Protein AF-A0A2D2GZM9-F1 (afdb_monomer_lite)

Foldseek 3Di:
DDDDDDPPPPDPPLLVVLLVQLVVLQVQLVVLQVVLPDPPDDPVRSVVSNVSSVVSNVSSVVSVVVSVVCVVDPDD

pLDDT: mean 82.39, std 18.2, range [44.66, 98.44]

Structure (mmCIF, N/CA/C/O backbone):
data_AF-A0A2D2GZM9-F1
#
_entry.id   AF-A0A2D2GZM9-F1
#
loop_
_atom_site.group_PDB
_atom_site.id
_atom_site.type_symbol
_atom_site.label_atom_id
_atom_site.label_alt_id
_atom_site.label_comp_id
_atom_site.label_asym_id
_atom_site.label_entity_id
_atom_site.label_seq_id
_atom_site.pdbx_PDB_ins_code
_atom_site.Cartn_x
_atom_site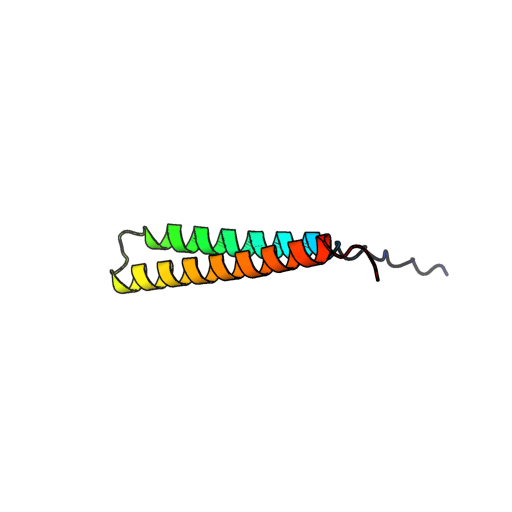.Cartn_y
_atom_site.Cartn_z
_atom_site.occupancy
_atom_site.B_iso_or_equiv
_atom_site.auth_seq_id
_atom_site.auth_comp_id
_atom_site.auth_asym_id
_atom_site.auth_atom_id
_atom_site.pdbx_PDB_model_num
ATOM 1 N N . MET A 1 1 ? 30.139 -36.700 -20.844 1.00 45.84 1 MET A N 1
ATOM 2 C CA . MET A 1 1 ? 29.356 -36.257 -19.670 1.00 45.84 1 MET A CA 1
ATOM 3 C C . MET A 1 1 ? 28.733 -34.911 -20.019 1.00 45.84 1 MET A C 1
ATOM 5 O O . MET A 1 1 ? 29.502 -33.974 -20.190 1.00 45.84 1 MET A O 1
ATOM 9 N N . PRO A 1 2 ? 27.411 -34.803 -20.242 1.00 50.53 2 PRO A N 1
ATOM 10 C CA . PRO A 1 2 ? 26.780 -33.529 -20.561 1.00 50.53 2 PRO A CA 1
ATOM 11 C C . PRO A 1 2 ? 26.386 -32.827 -19.257 1.00 50.53 2 PRO A C 1
ATOM 13 O O . PRO A 1 2 ? 25.573 -33.342 -18.496 1.00 50.53 2 PRO A O 1
ATOM 16 N N . THR A 1 3 ? 26.962 -31.662 -18.977 1.00 53.56 3 THR A N 1
ATOM 17 C CA . THR A 1 3 ? 26.449 -30.769 -17.933 1.00 53.56 3 THR A CA 1
ATOM 18 C C . THR A 1 3 ? 25.510 -29.766 -18.584 1.00 53.56 3 THR A C 1
ATOM 20 O O . THR A 1 3 ? 25.912 -28.947 -19.407 1.00 53.56 3 THR A O 1
ATOM 23 N N . THR A 1 4 ? 24.243 -29.923 -18.231 1.00 58.38 4 THR A N 1
ATOM 24 C CA . THR A 1 4 ? 23.057 -29.124 -18.530 1.00 58.38 4 THR A CA 1
ATOM 25 C C . THR A 1 4 ? 23.354 -27.626 -18.703 1.00 58.38 4 THR A C 1
ATOM 27 O O . THR A 1 4 ? 23.948 -27.033 -17.799 1.00 58.38 4 THR A O 1
ATOM 30 N N . PRO A 1 5 ? 22.911 -26.969 -19.792 1.00 51.59 5 PRO A N 1
ATOM 31 C CA . PRO A 1 5 ? 22.905 -25.516 -19.836 1.00 51.59 5 PRO A CA 1
ATOM 32 C C . PRO A 1 5 ? 21.919 -25.025 -18.772 1.00 51.59 5 PRO A C 1
ATOM 34 O O . PRO A 1 5 ? 20.727 -25.334 -18.813 1.00 51.59 5 PRO A O 1
ATOM 37 N N . HIS A 1 6 ? 22.427 -24.302 -17.776 1.00 57.47 6 HIS A N 1
ATOM 38 C CA . HIS A 1 6 ? 21.586 -23.606 -16.815 1.00 57.47 6 HIS A CA 1
ATOM 39 C C . HIS A 1 6 ? 20.760 -22.597 -17.615 1.00 57.47 6 HIS A C 1
ATOM 41 O O . HIS A 1 6 ? 21.320 -21.693 -18.235 1.00 57.47 6 HIS A O 1
ATOM 47 N N . HIS A 1 7 ? 19.445 -22.809 -17.676 1.00 55.25 7 HIS A N 1
ATOM 48 C CA . HIS A 1 7 ? 18.510 -21.889 -18.302 1.00 55.25 7 HIS A CA 1
ATOM 49 C C . HIS A 1 7 ? 18.700 -20.510 -17.668 1.00 55.25 7 HIS A C 1
ATOM 51 O O . HIS A 1 7 ? 18.232 -20.259 -16.558 1.00 55.25 7 HIS A O 1
ATOM 57 N N . GLY A 1 8 ? 19.411 -19.628 -18.372 1.00 50.56 8 GLY A N 1
ATOM 58 C CA . GLY A 1 8 ? 19.430 -18.206 -18.085 1.00 50.56 8 GLY A CA 1
ATOM 59 C C . GLY A 1 8 ? 18.004 -17.713 -18.239 1.00 50.56 8 GLY A C 1
ATOM 60 O O . GLY A 1 8 ? 17.546 -17.458 -19.350 1.00 50.56 8 GLY A O 1
ATOM 61 N N . ARG A 1 9 ? 17.264 -17.672 -17.129 1.00 56.53 9 ARG A N 1
ATOM 62 C CA . ARG A 1 9 ? 15.973 -17.001 -17.085 1.00 56.53 9 ARG A CA 1
ATOM 63 C C . ARG A 1 9 ? 16.270 -15.556 -17.487 1.00 56.53 9 ARG A C 1
ATOM 65 O O . ARG A 1 9 ? 17.085 -14.939 -16.802 1.00 56.53 9 ARG A O 1
ATOM 72 N N . PRO A 1 10 ? 15.703 -15.037 -18.588 1.00 55.62 10 PRO A N 1
ATOM 73 C CA . PRO A 1 10 ? 15.884 -13.635 -18.909 1.00 55.62 10 PRO A CA 1
ATOM 74 C C . PRO A 1 10 ? 15.388 -12.841 -17.702 1.00 55.62 10 PRO A C 1
ATOM 76 O O . PRO A 1 10 ? 14.268 -13.074 -17.230 1.00 55.62 10 PRO A O 1
ATOM 79 N N . ASP A 1 11 ? 16.256 -11.986 -17.160 1.00 58.84 11 ASP A N 1
ATOM 80 C CA . ASP A 1 11 ? 15.853 -11.022 -16.145 1.00 58.84 11 ASP A CA 1
ATOM 81 C C . ASP A 1 11 ? 14.664 -10.256 -16.742 1.00 58.84 11 ASP A C 1
ATOM 83 O O . ASP A 1 11 ? 14.740 -9.830 -17.905 1.00 58.84 11 ASP A O 1
ATOM 87 N N . PRO A 1 12 ? 13.509 -10.201 -16.057 1.00 55.69 12 PRO A N 1
ATOM 88 C CA . PRO A 1 12 ? 12.362 -9.502 -16.603 1.00 55.69 12 PRO A CA 1
ATOM 89 C C . PRO A 1 12 ? 12.794 -8.068 -16.927 1.00 55.69 12 PRO A C 1
ATOM 91 O O . PRO A 1 12 ? 13.521 -7.468 -16.135 1.00 55.69 12 PRO A O 1
ATOM 94 N N . PRO A 1 13 ? 12.373 -7.501 -18.071 1.00 61.75 13 PRO A N 1
ATOM 95 C CA . PRO A 1 13 ? 12.835 -6.180 -18.473 1.00 61.75 13 PRO A CA 1
ATOM 96 C C . PRO A 1 13 ? 12.583 -5.185 -17.337 1.00 61.75 13 PRO A C 1
ATOM 98 O O . PRO A 1 13 ? 11.568 -5.289 -16.642 1.00 61.75 13 PRO A O 1
ATOM 101 N N . ALA A 1 14 ? 13.496 -4.229 -17.137 1.00 62.41 14 ALA A N 1
ATOM 102 C CA . ALA A 1 14 ? 13.472 -3.295 -16.005 1.00 62.41 14 ALA A CA 1
ATOM 103 C C . ALA A 1 14 ? 12.086 -2.647 -15.789 1.00 62.41 14 ALA A C 1
ATOM 105 O O . ALA A 1 14 ? 11.637 -2.479 -14.655 1.00 62.41 14 ALA A O 1
ATOM 106 N N . ILE A 1 15 ? 11.344 -2.408 -16.876 1.00 62.88 15 ILE A N 1
ATOM 107 C CA . ILE A 1 15 ? 9.954 -1.927 -16.882 1.00 62.88 15 ILE A CA 1
ATOM 108 C C . ILE A 1 15 ? 8.993 -2.882 -16.144 1.00 62.88 15 ILE A C 1
ATOM 110 O O . ILE A 1 15 ? 8.167 -2.434 -15.349 1.00 62.88 15 ILE A O 1
ATOM 114 N N . THR A 1 16 ? 9.092 -4.198 -16.351 1.00 71.38 16 THR A N 1
ATOM 115 C CA . THR A 1 16 ? 8.272 -5.206 -15.656 1.00 71.38 16 THR A CA 1
ATOM 116 C C . THR A 1 16 ? 8.579 -5.245 -14.159 1.00 71.38 16 THR A C 1
ATOM 118 O O . THR A 1 16 ? 7.651 -5.326 -13.353 1.00 71.38 16 THR A O 1
ATOM 121 N N . SER A 1 17 ? 9.853 -5.122 -13.773 1.00 80.81 17 SER A N 1
ATOM 122 C CA . SER A 1 17 ? 10.274 -5.057 -12.363 1.00 80.81 17 SER A CA 1
ATOM 123 C C . SER A 1 17 ? 9.797 -3.769 -11.674 1.00 80.81 17 SER A C 1
ATOM 125 O O . SER A 1 17 ? 9.291 -3.777 -10.546 1.00 80.81 17 SER A O 1
ATOM 127 N N . CYS A 1 18 ? 9.862 -2.655 -12.396 1.00 85.75 18 CYS A N 1
ATOM 128 C CA . CYS A 1 18 ? 9.433 -1.346 -11.936 1.00 85.75 18 CYS A CA 1
ATOM 129 C C . CYS A 1 18 ? 7.899 -1.256 -11.762 1.00 85.75 18 CYS A C 1
ATOM 131 O O . CYS A 1 18 ? 7.419 -0.819 -10.712 1.00 85.75 18 CYS A O 1
ATOM 133 N N . LEU A 1 19 ? 7.111 -1.775 -12.714 1.00 88.56 19 LEU A N 1
ATOM 134 C CA . LEU A 1 19 ? 5.649 -1.866 -12.587 1.00 88.56 19 LEU A CA 1
ATOM 135 C C . LEU A 1 19 ? 5.222 -2.811 -11.457 1.00 88.56 19 LEU A C 1
ATOM 137 O O . LEU A 1 19 ? 4.272 -2.511 -10.730 1.00 88.56 19 LEU A O 1
ATOM 141 N N . ALA A 1 20 ? 5.916 -3.939 -11.281 1.00 90.12 20 ALA A N 1
ATOM 142 C CA . ALA A 1 20 ? 5.665 -4.852 -10.167 1.00 90.12 20 ALA A CA 1
ATOM 143 C C . ALA A 1 20 ? 5.929 -4.170 -8.814 1.00 90.12 20 ALA A C 1
ATOM 145 O O . ALA A 1 20 ? 5.121 -4.287 -7.890 1.00 90.12 20 ALA A O 1
ATOM 146 N N . SER A 1 21 ? 7.013 -3.395 -8.722 1.00 91.38 21 SER A N 1
ATOM 147 C CA . SER A 1 21 ? 7.354 -2.617 -7.529 1.00 91.38 21 SER A CA 1
ATOM 148 C C . SER A 1 21 ? 6.306 -1.546 -7.233 1.00 91.38 21 SER A C 1
ATOM 150 O O . SER A 1 21 ? 5.829 -1.462 -6.100 1.00 91.38 21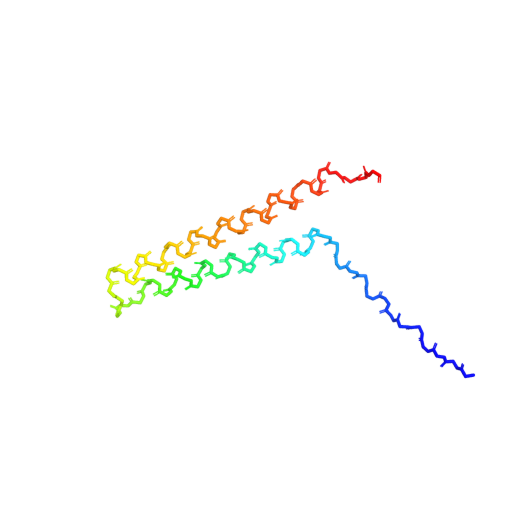 SER A O 1
ATOM 152 N N . ALA A 1 22 ? 5.874 -0.785 -8.243 1.00 93.00 22 ALA A N 1
ATOM 153 C CA . ALA A 1 22 ? 4.808 0.204 -8.098 1.00 93.00 22 ALA A CA 1
ATOM 154 C C . ALA A 1 22 ? 3.499 -0.424 -7.591 1.00 93.00 22 ALA A C 1
ATOM 156 O O . ALA A 1 22 ? 2.914 0.063 -6.624 1.00 93.00 22 ALA A O 1
ATOM 157 N N . ARG A 1 23 ? 3.075 -1.551 -8.179 1.00 94.38 23 ARG A N 1
ATOM 158 C CA . ARG A 1 23 ? 1.863 -2.271 -7.749 1.00 94.38 23 ARG A CA 1
ATOM 159 C C . ARG A 1 23 ? 1.952 -2.771 -6.313 1.00 94.38 23 ARG A C 1
ATOM 161 O O . ARG A 1 23 ? 0.963 -2.699 -5.589 1.00 94.38 23 ARG A O 1
ATOM 168 N N . ARG A 1 24 ? 3.123 -3.248 -5.882 1.00 96.56 24 ARG A N 1
ATOM 169 C CA . ARG A 1 24 ? 3.334 -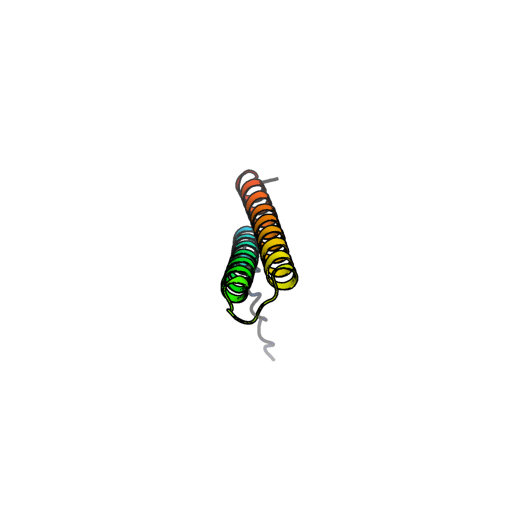3.678 -4.494 1.00 96.56 24 ARG A CA 1
ATOM 170 C C . ARG A 1 24 ? 3.107 -2.526 -3.515 1.00 96.56 24 ARG A C 1
ATOM 172 O O . ARG A 1 24 ? 2.423 -2.708 -2.515 1.00 96.56 24 ARG A O 1
ATOM 179 N N . TRP A 1 25 ? 3.637 -1.343 -3.821 1.00 96.56 25 TRP A N 1
ATOM 180 C CA . TRP A 1 25 ? 3.448 -0.154 -2.987 1.00 96.56 25 TRP A CA 1
ATOM 181 C C . TRP A 1 25 ? 2.001 0.353 -2.990 1.00 96.56 25 TRP A C 1
ATOM 183 O O . TRP A 1 25 ? 1.496 0.743 -1.941 1.00 96.56 25 TRP A O 1
ATOM 193 N N . GLN A 1 26 ? 1.298 0.267 -4.122 1.00 97.44 26 GLN A N 1
ATOM 194 C CA . GLN A 1 26 ? -0.138 0.573 -4.185 1.00 97.44 26 GLN A CA 1
ATOM 195 C C . GLN A 1 26 ? -0.975 -0.386 -3.326 1.00 97.44 26 GLN A C 1
ATOM 197 O O . GLN A 1 26 ? -1.894 0.051 -2.633 1.00 97.44 26 GLN A O 1
ATOM 202 N N . ALA A 1 27 ? -0.650 -1.683 -3.339 1.00 97.56 27 ALA A N 1
ATOM 203 C CA . ALA A 1 27 ? -1.319 -2.674 -2.498 1.00 97.56 27 ALA A CA 1
ATOM 204 C C . ALA A 1 27 ? -1.094 -2.395 -1.001 1.00 97.56 27 ALA A C 1
ATOM 206 O O . ALA A 1 27 ? -2.045 -2.432 -0.224 1.00 97.56 27 ALA A O 1
ATOM 207 N N . GLU A 1 28 ? 0.132 -2.035 -0.612 1.00 97.62 28 GLU A N 1
ATOM 208 C CA . GLU A 1 28 ? 0.457 -1.628 0.762 1.00 97.62 28 GLU A CA 1
ATOM 209 C C . GLU A 1 28 ? -0.348 -0.390 1.186 1.00 97.62 28 GLU A C 1
ATOM 211 O O . GLU A 1 28 ? -0.964 -0.363 2.252 1.00 97.62 28 GLU A O 1
ATOM 216 N N . ALA A 1 29 ? -0.416 0.630 0.327 1.00 97.81 29 ALA A N 1
ATOM 217 C CA . ALA A 1 29 ? -1.191 1.833 0.603 1.00 97.81 29 ALA A CA 1
ATOM 218 C C . ALA A 1 29 ? -2.692 1.535 0.770 1.00 97.81 29 ALA A C 1
ATOM 220 O O . ALA A 1 29 ? -3.351 2.126 1.630 1.00 97.81 29 ALA A O 1
ATOM 221 N N . ALA A 1 30 ? -3.242 0.614 -0.028 1.00 98.12 30 ALA A N 1
ATOM 222 C CA . ALA A 1 30 ? -4.621 0.152 0.109 1.00 98.12 30 ALA A CA 1
ATOM 223 C C . ALA A 1 30 ? -4.847 -0.586 1.439 1.00 98.12 30 ALA A C 1
ATOM 225 O O . ALA A 1 30 ? -5.787 -0.251 2.158 1.00 98.12 30 ALA A O 1
ATOM 226 N N . ALA A 1 31 ? -3.951 -1.503 1.814 1.00 98.06 31 ALA A N 1
ATOM 227 C CA . ALA A 1 31 ? -4.029 -2.232 3.080 1.00 98.06 31 ALA A CA 1
ATOM 228 C C . ALA A 1 31 ? -3.961 -1.291 4.297 1.00 98.06 31 ALA A C 1
ATOM 230 O O . ALA A 1 31 ? -4.716 -1.440 5.259 1.00 98.06 31 ALA A O 1
ATOM 231 N N . LEU A 1 32 ? -3.107 -0.264 4.246 1.00 97.94 32 LEU A N 1
ATOM 232 C CA . LEU A 1 32 ? -3.011 0.749 5.301 1.00 97.94 32 LEU A CA 1
ATOM 233 C C . LEU A 1 32 ? -4.292 1.585 5.425 1.00 97.94 32 LEU A C 1
ATOM 235 O O . LEU A 1 32 ? -4.730 1.880 6.540 1.00 97.94 32 LEU A O 1
ATOM 239 N N . ARG A 1 33 ? -4.921 1.944 4.298 1.00 97.88 33 ARG A N 1
ATOM 240 C CA . ARG A 1 33 ? -6.220 2.638 4.284 1.00 97.88 33 ARG A CA 1
ATOM 241 C C . ARG A 1 33 ? -7.336 1.769 4.835 1.00 97.88 33 ARG A C 1
ATOM 243 O O . ARG A 1 33 ? -8.145 2.271 5.607 1.00 97.88 33 ARG A O 1
ATOM 250 N N . GLU A 1 34 ? -7.371 0.495 4.460 1.00 98.06 34 GLU A N 1
ATOM 251 C CA . GLU A 1 34 ? -8.339 -0.469 4.981 1.00 98.06 34 GLU A CA 1
ATOM 252 C C . GLU A 1 34 ? -8.188 -0.608 6.499 1.00 98.06 34 GLU A C 1
ATOM 254 O O . GLU A 1 34 ? -9.157 -0.425 7.237 1.00 98.06 34 GLU A O 1
ATOM 259 N N . HIS A 1 35 ? -6.958 -0.802 6.988 1.00 96.94 35 HIS A N 1
ATOM 260 C CA . HIS A 1 35 ? -6.683 -0.868 8.422 1.00 96.94 35 HIS A CA 1
ATOM 261 C C . HIS A 1 35 ? -7.133 0.417 9.127 1.00 96.94 35 HIS A C 1
ATOM 263 O O . HIS A 1 35 ? -7.744 0.353 10.192 1.00 96.94 35 HIS A O 1
ATOM 269 N N . ALA A 1 36 ? -6.903 1.592 8.535 1.00 96.50 36 ALA A N 1
ATOM 270 C CA . ALA A 1 36 ? -7.314 2.869 9.115 1.00 96.50 36 ALA A CA 1
ATOM 271 C C . ALA A 1 36 ? -8.837 2.979 9.360 1.00 96.50 36 ALA A C 1
ATOM 273 O O . ALA A 1 36 ? -9.251 3.753 10.231 1.00 96.50 36 ALA A O 1
ATOM 274 N N . GLN A 1 37 ? -9.661 2.188 8.661 1.00 96.19 37 GLN A N 1
ATOM 275 C CA . GLN A 1 37 ? -11.111 2.113 8.884 1.00 96.19 37 GLN A CA 1
ATOM 276 C C . GLN A 1 37 ? -11.510 1.264 10.098 1.00 96.19 37 GLN A C 1
ATOM 278 O O . GLN A 1 37 ? -12.674 1.277 10.495 1.00 96.19 37 GLN A O 1
ATOM 283 N N . ALA A 1 38 ? -10.572 0.556 10.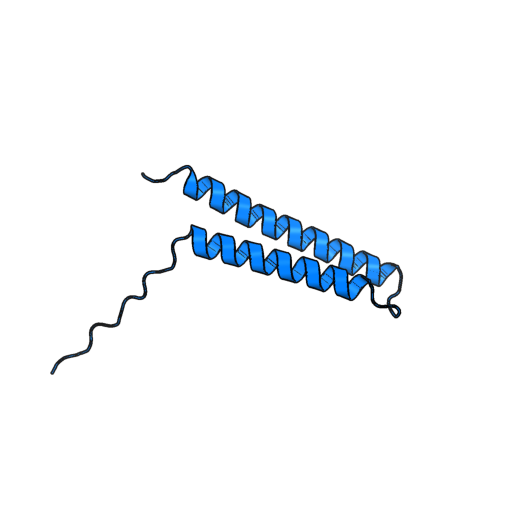733 1.00 95.44 38 ALA A N 1
ATOM 284 C CA . ALA A 1 38 ? -10.870 -0.239 11.915 1.00 95.44 38 ALA A CA 1
ATOM 285 C C . ALA A 1 38 ? -11.439 0.637 13.049 1.00 95.44 38 ALA A C 1
ATOM 287 O O . ALA A 1 38 ? -10.892 1.683 13.420 1.00 95.44 38 ALA A O 1
ATOM 288 N N . THR A 1 39 ? -12.542 0.173 13.636 1.00 89.38 39 THR A N 1
ATOM 289 C CA . THR A 1 39 ? -13.327 0.890 14.654 1.00 89.38 39 THR A CA 1
ATOM 290 C C . THR A 1 39 ? -12.589 1.053 15.980 1.00 89.38 39 THR A C 1
ATOM 292 O O . THR A 1 39 ? -12.870 1.977 16.732 1.00 89.38 39 THR A O 1
ATOM 295 N N . ARG A 1 40 ? -11.624 0.171 16.261 1.00 94.81 40 ARG A N 1
ATOM 296 C CA . ARG A 1 40 ? -10.856 0.134 17.516 1.00 94.81 40 ARG A CA 1
ATOM 297 C C . ARG A 1 40 ? -9.657 1.087 17.567 1.00 94.81 40 ARG A C 1
ATOM 299 O O . ARG A 1 40 ? -8.932 1.083 18.556 1.00 94.81 40 ARG A O 1
ATOM 306 N N . LEU A 1 41 ? -9.393 1.838 16.498 1.00 95.62 41 LEU A N 1
ATOM 307 C CA . LEU A 1 41 ? -8.225 2.713 16.426 1.00 95.62 41 LEU A CA 1
ATOM 308 C C . LEU A 1 41 ? -8.486 4.061 17.085 1.00 95.62 41 LEU A C 1
ATOM 310 O O . LEU A 1 41 ? -9.501 4.709 16.827 1.00 95.62 41 LEU A O 1
ATOM 314 N N . SER A 1 42 ? -7.503 4.537 17.845 1.00 97.62 42 SER A N 1
ATOM 315 C CA . SER A 1 42 ? -7.480 5.930 18.272 1.00 97.62 42 SER A CA 1
ATOM 316 C C . SER A 1 42 ? -7.269 6.869 17.071 1.00 97.62 42 SER A C 1
ATOM 318 O O . SER A 1 42 ? -6.692 6.462 16.052 1.00 97.62 42 SER A O 1
ATOM 320 N N . PRO A 1 43 ? -7.661 8.152 17.179 1.00 96.81 43 PRO A N 1
ATOM 321 C CA . PRO A 1 43 ? -7.420 9.138 16.125 1.00 96.81 43 PRO A CA 1
ATOM 322 C C . PRO A 1 43 ? -5.945 9.223 15.706 1.00 96.81 43 PRO A C 1
ATOM 324 O O . PRO A 1 43 ? -5.639 9.303 14.518 1.00 96.81 43 PRO A O 1
ATOM 327 N N . THR A 1 44 ? -5.020 9.128 16.665 1.00 97.88 44 THR A N 1
ATOM 328 C CA . THR A 1 44 ? -3.572 9.162 16.408 1.00 97.88 44 THR A CA 1
ATOM 329 C C . THR A 1 44 ? -3.096 7.938 15.627 1.00 97.88 44 THR A C 1
ATOM 331 O O . THR A 1 44 ? -2.314 8.081 14.685 1.00 97.88 44 THR A O 1
ATOM 334 N N . GLN A 1 45 ? -3.582 6.742 15.974 1.00 97.75 45 GLN A N 1
ATOM 335 C CA . GLN A 1 45 ? -3.252 5.510 15.250 1.00 97.75 45 GLN A 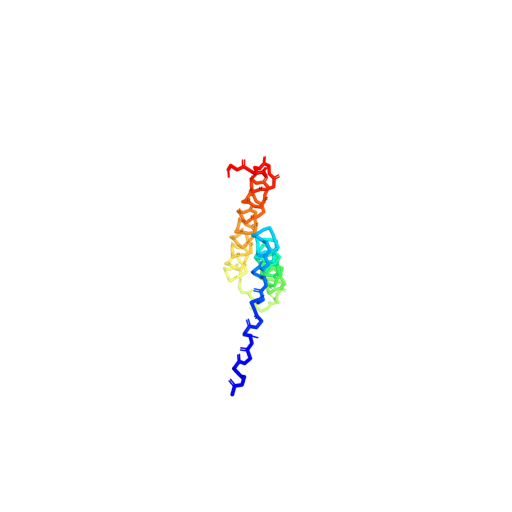CA 1
ATOM 336 C C . GLN A 1 45 ? -3.781 5.561 13.815 1.00 97.75 45 GLN A C 1
ATOM 338 O O . GLN A 1 45 ? -3.031 5.298 12.875 1.00 97.75 45 GLN A O 1
ATOM 343 N N . ARG A 1 46 ? -5.037 5.996 13.637 1.00 98.00 46 ARG A N 1
ATOM 344 C CA . ARG A 1 46 ? -5.637 6.203 12.314 1.00 98.00 46 ARG A CA 1
ATOM 345 C C . ARG A 1 46 ? -4.821 7.192 11.481 1.00 98.00 46 ARG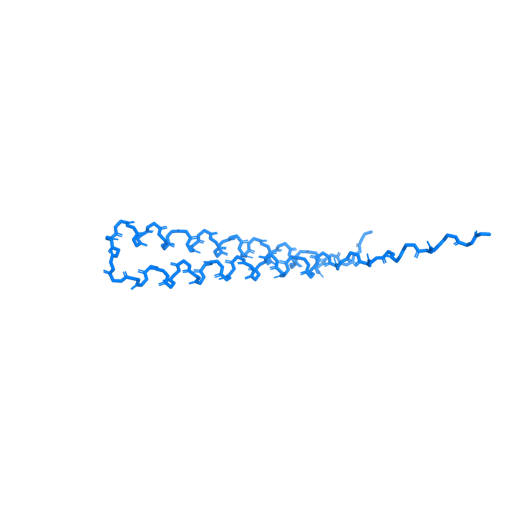 A C 1
ATOM 347 O O . ARG A 1 46 ? -4.478 6.894 10.342 1.00 98.00 46 ARG A O 1
ATOM 354 N N . ALA A 1 47 ? -4.443 8.334 12.056 1.00 97.62 47 ALA A N 1
ATOM 355 C CA . ALA A 1 47 ? -3.623 9.328 11.369 1.00 97.62 47 ALA A CA 1
ATOM 356 C C . ALA A 1 47 ? -2.241 8.778 10.972 1.00 97.62 47 ALA A C 1
ATOM 358 O O . ALA A 1 47 ? -1.735 9.107 9.901 1.00 97.62 47 ALA A O 1
ATOM 359 N N . SER A 1 48 ? -1.633 7.927 11.803 1.00 98.25 48 SER A N 1
ATOM 360 C CA . SER A 1 48 ? -0.354 7.288 11.480 1.00 98.25 48 SER A CA 1
ATOM 361 C C . SER A 1 48 ? -0.465 6.323 10.299 1.00 98.25 48 SER A C 1
ATOM 363 O O . SER A 1 48 ? 0.375 6.371 9.403 1.00 98.25 48 SER A O 1
ATOM 365 N N . LEU A 1 49 ? -1.521 5.505 10.251 1.00 98.06 49 LEU A N 1
ATOM 366 C CA . LEU A 1 49 ? -1.786 4.602 9.125 1.00 98.06 49 LEU A CA 1
ATOM 367 C C . LEU A 1 49 ? -2.023 5.374 7.824 1.00 98.06 49 LEU A C 1
ATOM 369 O O . LEU A 1 49 ? -1.448 5.034 6.795 1.00 98.06 49 LEU A O 1
ATOM 373 N N . LEU A 1 50 ? -2.800 6.460 7.877 1.00 98.19 50 LEU A N 1
ATOM 374 C CA . LEU A 1 50 ? -3.051 7.305 6.707 1.00 98.19 50 LEU A CA 1
ATOM 375 C C . LEU A 1 50 ? -1.777 7.995 6.202 1.00 98.19 50 LEU A C 1
ATOM 377 O O . LEU A 1 50 ? -1.559 8.056 4.995 1.00 98.19 50 LEU A O 1
ATOM 381 N N . ARG A 1 51 ? -0.896 8.461 7.099 1.00 98.44 51 ARG A N 1
ATOM 382 C CA . ARG A 1 51 ? 0.429 8.968 6.699 1.00 98.44 51 ARG A CA 1
ATOM 383 C C . ARG A 1 51 ? 1.279 7.880 6.043 1.00 98.44 51 ARG A C 1
ATOM 385 O O . ARG A 1 51 ? 1.934 8.160 5.044 1.00 98.44 51 ARG A O 1
ATOM 392 N N . GLY A 1 52 ? 1.235 6.656 6.571 1.00 98.12 52 GLY A N 1
ATOM 393 C CA . GLY A 1 52 ? 1.882 5.496 5.957 1.00 98.12 52 GLY A CA 1
ATOM 394 C C . GLY A 1 52 ? 1.359 5.220 4.547 1.00 98.12 52 GLY A C 1
ATOM 395 O O . GLY A 1 52 ? 2.152 5.062 3.625 1.00 98.12 52 GLY A O 1
ATOM 396 N N . ALA A 1 53 ? 0.037 5.253 4.353 1.00 97.94 53 ALA A N 1
ATOM 397 C CA . ALA A 1 53 ? -0.580 5.062 3.042 1.00 97.94 53 ALA A CA 1
ATOM 398 C C . ALA A 1 53 ? -0.130 6.127 2.029 1.00 97.94 53 ALA A C 1
ATOM 400 O O . ALA A 1 53 ? 0.195 5.799 0.893 1.00 97.94 53 ALA A O 1
ATOM 401 N N . VAL A 1 54 ? -0.043 7.395 2.449 1.00 98.06 54 VAL A N 1
ATOM 402 C CA . VAL A 1 54 ? 0.472 8.484 1.600 1.00 98.06 54 VAL A CA 1
ATOM 403 C C . VAL A 1 54 ? 1.945 8.271 1.239 1.00 98.06 54 VAL A C 1
ATOM 405 O O . VAL A 1 54 ? 2.341 8.520 0.103 1.00 98.06 54 VAL A O 1
ATOM 408 N N . ALA A 1 55 ? 2.770 7.811 2.182 1.00 97.94 55 ALA A N 1
ATOM 409 C CA . ALA A 1 55 ? 4.172 7.509 1.903 1.00 97.94 55 ALA A CA 1
ATOM 410 C C . ALA A 1 55 ? 4.320 6.344 0.907 1.00 97.94 55 ALA A C 1
ATOM 412 O O . ALA A 1 55 ? 5.129 6.433 -0.015 1.00 97.94 55 ALA A O 1
ATOM 413 N N . ALA A 1 56 ? 3.508 5.293 1.050 1.00 96.44 56 ALA A N 1
ATOM 414 C CA . ALA A 1 56 ? 3.486 4.160 0.130 1.00 96.44 56 ALA A CA 1
ATOM 415 C C . ALA A 1 56 ? 3.031 4.571 -1.284 1.00 96.44 56 ALA A C 1
ATOM 417 O O . ALA A 1 56 ? 3.673 4.186 -2.259 1.00 96.44 56 ALA A O 1
ATOM 418 N N . ASP A 1 57 ? 2.009 5.421 -1.412 1.00 96.88 57 ASP A N 1
ATOM 419 C CA . ASP A 1 57 ? 1.604 5.973 -2.713 1.00 96.88 57 ASP A CA 1
ATOM 420 C C . ASP A 1 57 ? 2.733 6.767 -3.380 1.00 96.88 57 ASP A C 1
ATOM 422 O O . ASP A 1 57 ? 3.041 6.530 -4.545 1.00 96.88 57 ASP A O 1
ATOM 426 N N . ARG A 1 58 ? 3.410 7.657 -2.639 1.00 95.81 58 ARG A N 1
ATOM 427 C CA . ARG A 1 58 ? 4.565 8.407 -3.170 1.00 95.81 58 ARG A CA 1
ATOM 428 C C . ARG A 1 58 ? 5.680 7.478 -3.637 1.00 95.81 58 ARG A C 1
ATOM 430 O O . ARG A 1 58 ? 6.326 7.735 -4.650 1.00 95.81 58 ARG A O 1
ATOM 437 N N . GLN A 1 59 ? 5.902 6.384 -2.913 1.00 94.62 59 GLN A N 1
ATOM 438 C CA . GLN A 1 59 ? 6.875 5.380 -3.315 1.00 94.62 59 GLN A CA 1
ATOM 439 C C . GLN A 1 59 ? 6.443 4.668 -4.603 1.00 94.62 59 GLN A C 1
ATOM 441 O O . GLN A 1 59 ? 7.282 4.427 -5.470 1.00 94.62 59 GLN A O 1
ATOM 446 N N . ALA A 1 60 ? 5.153 4.364 -4.772 1.00 93.88 60 ALA A N 1
ATOM 447 C CA . ALA A 1 60 ? 4.628 3.818 -6.021 1.00 93.88 60 ALA A CA 1
ATOM 448 C C . ALA A 1 60 ? 4.816 4.790 -7.196 1.00 93.88 60 ALA A C 1
ATOM 450 O O . ALA A 1 60 ? 5.255 4.372 -8.267 1.00 93.88 60 ALA A O 1
ATOM 451 N N . GLU A 1 61 ? 4.537 6.079 -6.990 1.00 93.50 61 GLU A N 1
ATOM 452 C CA . GLU A 1 61 ? 4.746 7.132 -7.990 1.00 93.50 61 GLU A CA 1
ATOM 453 C C . GLU A 1 61 ? 6.214 7.259 -8.398 1.00 93.50 61 GLU A C 1
ATOM 455 O O . GLU A 1 61 ? 6.501 7.374 -9.588 1.00 93.50 61 GLU A O 1
ATOM 460 N N . PHE A 1 62 ? 7.145 7.173 -7.442 1.00 91.44 62 PHE A N 1
ATOM 461 C CA . PHE A 1 62 ? 8.582 7.164 -7.726 1.00 91.44 62 PHE A CA 1
ATOM 462 C C . PHE A 1 62 ? 8.960 6.032 -8.689 1.00 91.44 62 PHE A C 1
ATOM 464 O O . PHE A 1 62 ? 9.631 6.274 -9.694 1.00 91.44 62 PHE A O 1
ATOM 471 N N . TRP A 1 63 ? 8.486 4.810 -8.423 1.00 89.25 63 TRP A N 1
ATOM 472 C CA . TRP A 1 63 ? 8.722 3.682 -9.324 1.00 89.25 63 TRP A CA 1
ATOM 473 C C . TRP A 1 63 ? 8.090 3.945 -10.695 1.00 89.25 63 TRP A C 1
ATOM 475 O O . TRP A 1 63 ? 8.787 3.887 -11.700 1.00 89.25 63 TRP A O 1
ATOM 485 N N . LEU A 1 64 ? 6.817 4.347 -10.767 1.00 88.56 64 LEU A N 1
ATOM 486 C CA . LEU A 1 64 ? 6.161 4.655 -12.048 1.00 88.56 64 LEU A CA 1
ATOM 487 C C . LEU A 1 64 ? 6.889 5.743 -12.854 1.00 88.56 64 LEU A C 1
ATOM 489 O O . LEU A 1 64 ? 6.992 5.631 -14.076 1.00 88.56 64 LEU A O 1
ATOM 493 N N . ALA A 1 65 ? 7.412 6.777 -12.194 1.00 87.25 65 ALA A N 1
ATOM 494 C CA . ALA A 1 65 ? 8.196 7.824 -12.839 1.00 87.25 65 ALA A CA 1
ATOM 495 C C . ALA A 1 65 ? 9.520 7.287 -13.407 1.00 87.25 65 ALA A C 1
ATOM 497 O O . ALA A 1 65 ? 9.908 7.681 -14.507 1.00 87.25 65 ALA A O 1
ATOM 498 N N . GLY A 1 66 ? 10.185 6.363 -12.706 1.00 80.25 66 GLY A N 1
ATOM 499 C CA . GLY A 1 66 ? 11.358 5.642 -13.215 1.00 80.25 66 GLY A CA 1
ATOM 500 C C . GLY A 1 66 ? 11.037 4.814 -14.464 1.00 80.25 66 GLY A C 1
ATOM 501 O O . GLY A 1 66 ? 11.699 4.965 -15.485 1.00 80.25 66 GLY A O 1
ATOM 502 N N . CYS A 1 67 ? 9.941 4.043 -14.443 1.00 77.12 67 CYS A N 1
ATOM 503 C CA . CYS A 1 67 ? 9.494 3.240 -15.592 1.00 77.12 67 CYS A CA 1
ATOM 504 C C . CYS A 1 67 ? 9.289 4.087 -16.864 1.00 77.12 67 CYS A C 1
ATOM 506 O O . CYS A 1 67 ? 9.577 3.634 -17.971 1.00 77.12 67 CYS A O 1
ATOM 508 N N . ARG A 1 68 ? 8.737 5.304 -16.724 1.00 75.06 68 ARG A N 1
ATOM 509 C CA . ARG A 1 68 ? 8.459 6.205 -17.859 1.00 75.06 68 ARG A CA 1
ATOM 510 C C . ARG A 1 68 ? 9.736 6.774 -18.477 1.00 75.06 68 ARG A C 1
ATOM 512 O O . ARG A 1 68 ? 9.736 7.045 -19.671 1.00 75.06 68 ARG A O 1
ATOM 519 N N . GLN A 1 69 ? 10.792 6.946 -17.682 1.00 68.25 69 GLN A N 1
ATOM 520 C CA . GLN A 1 69 ? 12.094 7.424 -18.153 1.00 68.25 69 GLN A CA 1
ATOM 521 C C . GLN A 1 69 ? 12.845 6.329 -18.923 1.00 68.25 69 GLN A C 1
ATOM 523 O O . GLN A 1 69 ? 13.332 6.601 -20.015 1.00 68.25 69 GLN A O 1
ATOM 528 N N . ASP A 1 70 ? 12.839 5.085 -18.431 1.00 61.38 70 ASP A N 1
ATOM 529 C CA . ASP A 1 70 ? 13.378 3.920 -19.158 1.00 61.38 70 ASP A CA 1
ATOM 530 C C . ASP A 1 70 ? 12.657 3.687 -20.496 1.00 61.38 70 ASP A C 1
ATOM 532 O O . ASP A 1 70 ? 13.285 3.447 -21.523 1.00 61.38 70 ASP A O 1
ATOM 536 N N . ALA A 1 71 ? 11.326 3.815 -20.518 1.00 60.84 71 ALA A N 1
ATOM 537 C CA . ALA A 1 71 ? 10.544 3.661 -21.746 1.00 60.84 71 ALA A CA 1
ATOM 538 C C . ALA A 1 71 ? 10.782 4.785 -22.775 1.00 60.84 71 ALA A C 1
ATOM 540 O O . ALA A 1 71 ? 10.578 4.570 -23.969 1.00 60.84 71 ALA A O 1
ATOM 541 N N . ALA A 1 72 ? 11.187 5.979 -22.325 1.00 62.47 72 ALA A N 1
ATOM 542 C CA . ALA A 1 72 ? 11.495 7.122 -23.186 1.00 62.47 72 ALA A CA 1
ATOM 543 C C . ALA A 1 72 ? 12.932 7.098 -23.740 1.00 62.47 72 ALA A C 1
ATOM 545 O O . ALA A 1 72 ? 13.212 7.811 -24.702 1.00 62.47 72 ALA A O 1
ATOM 546 N N . SER A 1 73 ? 13.804 6.247 -23.187 1.00 54.97 73 SER A N 1
ATOM 547 C CA . SER A 1 73 ? 15.181 6.037 -23.645 1.00 54.97 73 SER A CA 1
ATOM 548 C C . SER A 1 73 ? 15.405 4.595 -24.128 1.00 54.97 73 SER A C 1
ATOM 550 O O . SER A 1 73 ? 16.189 3.861 -23.524 1.00 54.97 73 SER A O 1
ATOM 552 N N . PRO A 1 74 ? 14.758 4.136 -25.218 1.00 51.00 74 PRO A N 1
ATOM 553 C CA . PRO A 1 74 ? 15.105 2.858 -25.818 1.00 51.00 74 PRO A CA 1
ATOM 554 C C . PRO A 1 74 ? 16.374 3.031 -26.668 1.00 51.00 74 PRO A C 1
ATOM 556 O O . PRO A 1 74 ? 16.298 3.182 -27.883 1.00 51.00 74 PRO A O 1
ATOM 559 N N . GLY A 1 75 ? 17.545 3.027 -26.031 1.00 56.75 75 GLY A N 1
ATOM 560 C CA . GLY A 1 75 ? 18.831 2.918 -26.725 1.00 56.75 75 GLY A CA 1
ATOM 561 C C . GLY A 1 75 ? 19.854 3.990 -26.357 1.00 56.75 75 GLY A C 1
ATOM 562 O O . GLY A 1 75 ? 19.681 5.177 -26.628 1.00 56.75 75 GLY A O 1
ATOM 563 N N . SER A 1 76 ? 20.974 3.545 -25.804 1.00 44.66 76 SER A N 1
ATOM 564 C CA . SER A 1 76 ? 22.292 4.139 -26.034 1.00 44.66 76 SER A CA 1
ATOM 565 C C . SER A 1 76 ? 23.274 3.011 -26.295 1.00 44.66 76 SER A C 1
ATOM 567 O O . SER A 1 76 ? 23.093 1.940 -25.670 1.00 44.66 76 SER A O 1
#

Sequence (76 aa):
MPTTPHHGRPDPPAITSCLASARRWQAEAAALREHAQATRLSPTQRASLLRGAVAADRQAEFWLAGCRQDAASPGS

Radius of gyration: 19.26 Å; chains: 1; bounding box: 43×46×45 Å

Secondary structure (DSSP, 8-state):
--------PPPPPHHHHHHHHHHHHHHHHHHHHHHHT-TT--HHHHHHHHHHHHHHHHHHHHHHHHHHHHHH----